Protein AF-A0AA38BYX0-F1 (afdb_monomer_lite)

Secondary structure (DSSP, 8-state):
-HHHHHHHHTT-TT----SSPPPTTPPPPGGGS--SHHHHHHHHHS-HHHHHHHHHTT-

Organism: Taxus chinensis (NCBI:txid29808)

Sequence (59 aa):
DYIYKVLERFNMQNAKPVSTPMAGHFKLSKDQCPSSQEEVKYMTRVPYASAVGSLMYAM

Radius of gyration: 12.96 Å; chains: 1; bounding box: 28×18×34 Å

Structure (mmCIF, N/CA/C/O backbone):
data_AF-A0AA38BYX0-F1
#
_entry.id   AF-A0AA38BYX0-F1
#
loop_
_atom_site.group_PDB
_atom_site.id
_atom_site.type_symbol
_atom_site.label_atom_id
_atom_site.label_alt_id
_atom_site.label_comp_id
_atom_site.label_asym_id
_atom_site.label_entity_id
_atom_site.label_seq_id
_atom_site.pdbx_PDB_ins_code
_atom_site.Cartn_x
_atom_site.Cartn_y
_atom_site.Cartn_z
_atom_site.occupancy
_atom_site.B_iso_or_equiv
_atom_site.auth_seq_id
_atom_site.auth_comp_id
_atom_site.auth_asym_id
_atom_site.auth_atom_id
_atom_site.pdbx_PDB_model_num
ATOM 1 N N . ASP A 1 1 ? 5.111 0.875 -16.751 1.00 80.62 1 ASP A N 1
ATOM 2 C CA . ASP A 1 1 ? 3.727 0.369 -16.894 1.00 80.62 1 ASP A CA 1
ATOM 3 C C . ASP A 1 1 ? 3.241 -0.637 -15.862 1.00 80.62 1 ASP A C 1
ATOM 5 O O . ASP A 1 1 ? 2.223 -0.360 -15.245 1.00 80.62 1 ASP A O 1
ATOM 9 N N . TYR A 1 2 ? 3.891 -1.790 -15.657 1.00 91.75 2 TYR A N 1
ATOM 10 C CA . TYR A 1 2 ? 3.319 -2.858 -14.813 1.00 91.75 2 TYR A CA 1
ATOM 11 C C . TYR A 1 2 ? 3.028 -2.423 -13.368 1.00 91.75 2 TYR A C 1
ATOM 13 O O . TYR A 1 2 ? 1.911 -2.607 -12.894 1.00 91.75 2 TYR A O 1
ATOM 21 N N . ILE A 1 3 ? 3.994 -1.782 -12.699 1.00 91.31 3 ILE A N 1
ATOM 22 C CA . ILE A 1 3 ? 3.827 -1.300 -11.318 1.00 91.31 3 ILE A CA 1
ATOM 23 C C . ILE A 1 3 ? 2.623 -0.353 -11.211 1.00 91.31 3 ILE A C 1
ATOM 25 O O . ILE A 1 3 ? 1.783 -0.533 -10.336 1.00 91.31 3 ILE A O 1
ATOM 29 N N . TYR A 1 4 ? 2.485 0.600 -12.138 1.00 91.81 4 TYR A N 1
ATOM 30 C CA . TYR A 1 4 ? 1.343 1.520 -12.162 1.00 91.81 4 TYR A CA 1
ATOM 31 C C . TYR A 1 4 ? 0.007 0.791 -12.349 1.00 91.81 4 TYR A C 1
ATOM 33 O O . TYR A 1 4 ? -0.936 1.074 -11.617 1.00 91.81 4 TYR A O 1
ATOM 41 N N . LYS A 1 5 ? -0.059 -0.200 -13.248 1.00 93.88 5 LYS A N 1
ATOM 42 C CA . LYS A 1 5 ? -1.263 -1.028 -13.447 1.00 93.88 5 LYS A CA 1
ATOM 43 C C . LYS A 1 5 ? -1.627 -1.831 -12.198 1.00 93.88 5 LYS A C 1
ATOM 45 O O . LYS A 1 5 ? -2.803 -1.972 -11.875 1.00 93.88 5 LYS A O 1
ATOM 50 N N . VAL A 1 6 ? -0.629 -2.355 -11.483 1.00 93.81 6 VAL A N 1
ATOM 51 C CA . VAL A 1 6 ? -0.838 -3.046 -10.203 1.00 93.81 6 VAL A CA 1
ATOM 52 C C . VAL A 1 6 ? -1.387 -2.073 -9.160 1.00 93.81 6 VAL A C 1
ATOM 54 O O . VAL A 1 6 ? -2.381 -2.384 -8.511 1.00 93.81 6 VAL A O 1
ATOM 57 N N . LEU A 1 7 ? -0.793 -0.885 -9.027 1.00 92.62 7 LEU A N 1
ATOM 58 C CA . LEU A 1 7 ? -1.266 0.134 -8.090 1.00 92.62 7 LEU A CA 1
ATOM 59 C C . LEU A 1 7 ? -2.704 0.566 -8.399 1.00 92.62 7 LEU A C 1
ATOM 61 O O . LEU A 1 7 ? -3.528 0.595 -7.491 1.00 92.62 7 LEU A O 1
ATOM 65 N N . GLU A 1 8 ? -3.035 0.827 -9.662 1.00 93.81 8 GLU A N 1
ATOM 66 C CA . GLU A 1 8 ? -4.393 1.181 -10.090 1.00 93.81 8 GLU A CA 1
ATOM 67 C C . GLU A 1 8 ? -5.403 0.065 -9.778 1.00 93.81 8 GLU A C 1
ATOM 69 O O . GLU A 1 8 ? -6.445 0.324 -9.177 1.00 93.81 8 GLU A O 1
ATOM 74 N N . ARG A 1 9 ? -5.060 -1.199 -10.072 1.00 94.19 9 ARG A N 1
ATOM 75 C CA . ARG A 1 9 ? -5.907 -2.369 -9.776 1.00 94.19 9 ARG A CA 1
ATOM 76 C C . ARG A 1 9 ? -6.299 -2.466 -8.301 1.00 94.19 9 ARG A C 1
ATOM 78 O O . ARG A 1 9 ? -7.386 -2.951 -7.989 1.00 94.19 9 ARG A O 1
ATOM 85 N N . PHE A 1 10 ? -5.418 -2.040 -7.401 1.00 92.38 10 PHE A N 1
ATOM 86 C CA . PHE A 1 10 ? -5.633 -2.105 -5.956 1.00 92.38 10 PHE A CA 1
ATOM 87 C C . PHE A 1 10 ? -6.061 -0.766 -5.334 1.00 92.38 10 PHE A C 1
ATOM 89 O O . PHE A 1 10 ? -6.092 -0.661 -4.111 1.00 92.38 10 PHE A O 1
ATOM 96 N N . ASN A 1 11 ? -6.438 0.235 -6.142 1.00 90.81 11 ASN A N 1
ATOM 97 C CA . ASN A 1 11 ? -6.780 1.597 -5.699 1.00 90.81 11 ASN A CA 1
ATOM 98 C C . ASN A 1 11 ? -5.641 2.319 -4.947 1.00 90.81 11 ASN A C 1
ATOM 100 O O . ASN A 1 11 ? -5.879 3.152 -4.078 1.00 90.81 11 ASN A O 1
ATOM 104 N N . MET A 1 12 ? -4.387 2.010 -5.275 1.00 91.19 12 MET A N 1
ATOM 105 C CA . MET A 1 12 ? -3.177 2.587 -4.681 1.00 91.19 12 MET A CA 1
ATOM 106 C C . MET A 1 12 ? -2.453 3.558 -5.629 1.00 91.19 12 MET A C 1
ATOM 108 O O . MET A 1 12 ? -1.255 3.786 -5.488 1.00 91.19 12 MET A O 1
ATOM 112 N N . GLN A 1 13 ? -3.152 4.162 -6.591 1.00 88.62 13 GLN A N 1
ATOM 113 C CA . GLN A 1 13 ? -2.585 5.089 -7.581 1.00 88.62 13 GLN A CA 1
ATOM 114 C C . GLN A 1 13 ? -1.911 6.327 -6.965 1.00 88.62 13 GLN A C 1
ATOM 116 O O . GLN A 1 13 ? -1.006 6.898 -7.563 1.00 88.62 13 GLN A O 1
ATOM 121 N N . ASN A 1 14 ? -2.315 6.712 -5.750 1.00 87.94 14 ASN A N 1
ATOM 122 C CA . ASN A 1 14 ? -1.726 7.827 -5.001 1.00 87.94 14 ASN A CA 1
ATOM 123 C C . ASN A 1 14 ? -0.513 7.408 -4.147 1.00 87.94 14 ASN A C 1
ATOM 125 O O . ASN A 1 14 ? -0.020 8.203 -3.342 1.00 87.94 14 ASN A O 1
ATOM 129 N N . ALA A 1 15 ? -0.052 6.157 -4.263 1.00 87.38 15 ALA A N 1
ATOM 130 C CA . ALA A 1 15 ? 1.129 5.687 -3.555 1.00 87.38 15 ALA A CA 1
ATOM 131 C C . ALA A 1 15 ? 2.358 6.503 -3.974 1.00 87.38 15 ALA A C 1
ATOM 133 O O . ALA A 1 15 ? 2.596 6.744 -5.157 1.00 87.38 15 ALA A O 1
ATOM 134 N N . LYS A 1 16 ? 3.150 6.921 -2.984 1.00 85.88 16 LYS A N 1
ATOM 135 C CA . LYS A 1 16 ? 4.371 7.699 -3.203 1.00 85.88 16 LYS A CA 1
ATOM 136 C C . LYS A 1 16 ? 5.553 6.737 -3.339 1.00 85.88 16 LYS A C 1
ATOM 138 O O . LYS A 1 16 ? 5.926 6.131 -2.332 1.00 85.88 16 LYS A O 1
ATOM 143 N N . PRO A 1 17 ? 6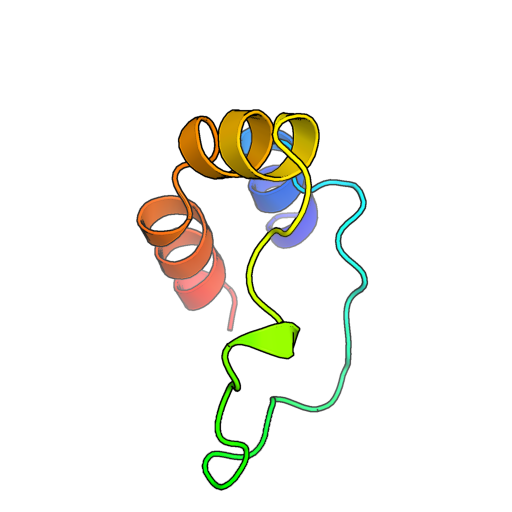.129 6.556 -4.540 1.00 82.44 17 PRO A N 1
ATOM 144 C CA . PRO A 1 17 ? 7.294 5.702 -4.696 1.00 82.44 17 PRO A CA 1
ATOM 145 C C . PRO A 1 17 ? 8.495 6.327 -3.984 1.00 82.44 17 PRO A C 1
ATOM 147 O O . PRO A 1 17 ? 8.715 7.536 -4.045 1.00 82.44 17 PRO A O 1
ATOM 150 N N . VAL A 1 18 ? 9.286 5.483 -3.331 1.00 84.75 18 VAL A N 1
ATOM 151 C CA . VAL A 1 18 ? 10.582 5.839 -2.751 1.00 84.75 18 VAL A CA 1
ATOM 152 C C . VAL A 1 18 ? 11.639 4.921 -3.351 1.00 84.75 18 VAL A C 1
ATOM 154 O O . VAL A 1 18 ? 11.398 3.729 -3.523 1.00 84.75 18 VAL A O 1
ATOM 157 N N . SER A 1 19 ? 12.793 5.478 -3.716 1.00 82.38 19 SE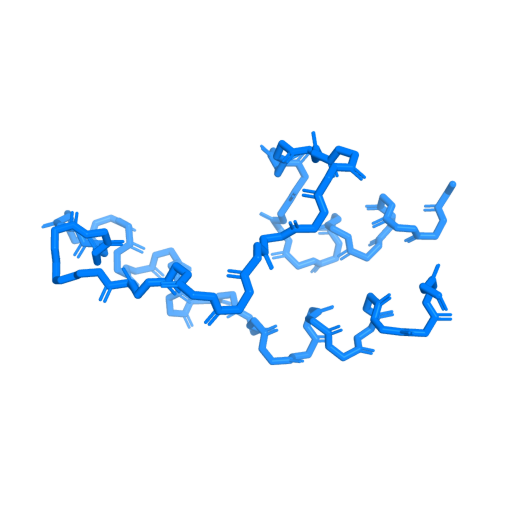R A N 1
ATOM 158 C CA . SER A 1 19 ? 13.891 4.725 -4.341 1.00 82.38 19 SER A CA 1
ATOM 159 C C . SER A 1 19 ? 14.643 3.840 -3.349 1.00 82.38 19 SER A C 1
ATOM 161 O O . SER A 1 19 ? 15.245 2.845 -3.742 1.00 82.38 19 SER A O 1
ATOM 163 N N . THR A 1 20 ? 14.610 4.201 -2.068 1.00 83.88 20 THR A N 1
ATOM 164 C CA . THR A 1 20 ? 15.305 3.482 -1.004 1.00 83.88 20 THR A CA 1
ATOM 165 C C . THR A 1 20 ? 14.326 2.541 -0.303 1.00 83.88 20 THR A C 1
ATOM 167 O O . THR A 1 20 ? 13.353 3.024 0.285 1.00 83.88 20 THR A O 1
ATOM 170 N N . PRO A 1 21 ? 14.565 1.215 -0.319 1.00 82.06 21 PRO A N 1
ATOM 171 C CA . PRO A 1 21 ? 13.788 0.279 0.478 1.00 82.06 21 PRO A CA 1
ATOM 172 C C . PRO A 1 21 ? 13.852 0.639 1.961 1.00 82.06 21 PRO A C 1
ATOM 174 O O . PRO A 1 21 ? 14.874 1.110 2.466 1.00 82.06 21 PRO A O 1
ATOM 177 N N . MET A 1 22 ? 12.761 0.384 2.676 1.00 84.94 22 MET A N 1
ATOM 178 C CA . MET A 1 22 ? 12.746 0.557 4.122 1.00 84.94 22 MET A CA 1
ATOM 179 C C . MET A 1 22 ? 13.760 -0.399 4.756 1.00 84.94 22 MET A C 1
ATOM 181 O O . MET A 1 22 ? 13.708 -1.609 4.538 1.00 84.94 22 MET A O 1
ATOM 185 N N . ALA A 1 23 ? 14.700 0.141 5.530 1.00 87.38 23 ALA A N 1
ATOM 186 C CA . ALA A 1 23 ? 15.701 -0.678 6.196 1.00 87.38 23 ALA A CA 1
ATOM 187 C C . ALA A 1 23 ? 15.056 -1.573 7.270 1.00 87.38 23 ALA A C 1
ATOM 189 O O . ALA A 1 23 ? 14.178 -1.138 8.011 1.00 87.38 23 ALA A O 1
ATOM 190 N N . GLY A 1 24 ? 15.534 -2.812 7.413 1.00 87.69 24 GLY A N 1
ATOM 191 C CA . GLY A 1 24 ? 14.929 -3.800 8.321 1.00 87.69 24 GLY A CA 1
ATOM 192 C C . GLY A 1 24 ? 14.974 -3.447 9.816 1.00 87.69 24 GLY A C 1
ATOM 193 O O . GLY A 1 24 ? 14.307 -4.097 10.614 1.00 87.69 24 GLY A O 1
ATOM 194 N N . HIS A 1 25 ? 15.738 -2.424 10.213 1.00 92.12 25 HIS A N 1
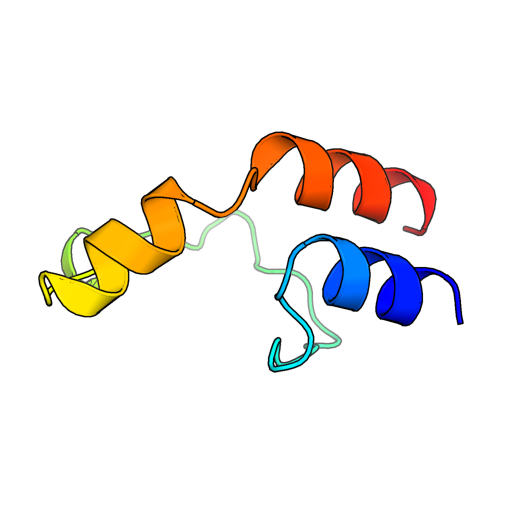ATOM 195 C CA . HIS A 1 25 ? 15.763 -1.926 11.592 1.00 92.12 25 HIS A CA 1
ATOM 196 C C . HIS A 1 25 ? 14.624 -0.941 11.906 1.00 92.12 25 HIS A C 1
ATOM 198 O O . HIS A 1 25 ? 14.408 -0.628 13.078 1.00 92.12 25 HIS A O 1
ATOM 204 N N . PHE A 1 26 ? 13.890 -0.452 10.897 1.00 88.56 26 PHE A N 1
ATOM 205 C CA . PHE A 1 26 ? 12.700 0.362 11.124 1.00 88.56 26 PHE A CA 1
ATOM 206 C C . PHE A 1 26 ? 11.588 -0.508 11.711 1.00 88.56 26 PHE A C 1
ATOM 208 O O . PHE A 1 26 ? 11.099 -1.442 11.078 1.00 88.56 26 PHE A O 1
ATOM 215 N N . LYS A 1 27 ? 11.181 -0.187 12.940 1.00 90.25 27 LYS A N 1
ATOM 216 C CA . LYS A 1 27 ? 10.025 -0.802 13.593 1.00 90.25 27 LYS A CA 1
ATOM 217 C C . LYS A 1 27 ? 8.819 0.104 13.415 1.00 90.25 27 LYS A C 1
ATOM 219 O O . LYS A 1 27 ? 8.888 1.282 13.756 1.00 90.25 27 LYS A O 1
ATOM 224 N N . LEU A 1 28 ? 7.726 -0.460 12.913 1.00 90.44 28 LEU A N 1
ATOM 225 C CA . LEU A 1 28 ? 6.456 0.253 12.847 1.00 90.44 28 LEU A CA 1
ATOM 226 C C . LEU A 1 28 ? 5.902 0.460 14.265 1.00 90.44 28 LEU A C 1
ATOM 228 O O . LEU A 1 28 ? 5.974 -0.454 15.093 1.00 90.44 28 LEU A O 1
ATOM 232 N N . SER A 1 29 ? 5.358 1.646 14.547 1.00 93.38 29 SER A N 1
ATOM 233 C CA . SER A 1 29 ? 4.685 1.948 15.820 1.00 93.38 29 SER A CA 1
ATOM 234 C C . SER A 1 29 ? 3.163 1.942 15.662 1.00 93.38 29 SER A C 1
ATOM 236 O O . SER A 1 29 ? 2.630 1.980 14.552 1.00 93.38 29 SER A O 1
ATOM 238 N N . LYS A 1 30 ? 2.443 1.924 16.792 1.00 91.69 30 LYS A N 1
ATOM 239 C CA . LYS A 1 30 ? 0.979 2.075 16.787 1.00 91.69 30 LYS A CA 1
ATOM 240 C C . LYS A 1 30 ? 0.528 3.435 16.253 1.00 91.69 30 LYS A C 1
ATOM 242 O O . LYS A 1 30 ? -0.587 3.521 15.758 1.00 91.69 30 LYS A O 1
ATOM 247 N N . ASP A 1 31 ? 1.384 4.450 16.299 1.00 91.75 31 ASP A N 1
ATOM 248 C CA . ASP A 1 31 ? 1.069 5.798 15.810 1.00 91.75 31 ASP A CA 1
ATOM 249 C C . ASP A 1 31 ? 0.962 5.850 14.280 1.00 91.75 31 ASP A C 1
ATOM 251 O O . ASP A 1 31 ? 0.397 6.785 13.726 1.00 91.75 31 ASP A O 1
ATOM 255 N N . GLN A 1 32 ? 1.498 4.839 13.589 1.00 89.94 32 GLN A N 1
ATOM 256 C CA . GLN A 1 32 ? 1.381 4.680 12.138 1.00 89.94 32 GLN A CA 1
ATOM 257 C C . GLN A 1 32 ? 0.161 3.843 11.733 1.00 89.94 32 GLN A C 1
ATOM 259 O O . GLN A 1 32 ? -0.026 3.566 10.547 1.00 89.94 32 GLN A O 1
ATOM 264 N N . CYS A 1 33 ? -0.645 3.389 12.698 1.00 90.56 33 CYS A N 1
ATOM 265 C CA . CYS A 1 33 ? -1.896 2.714 12.390 1.00 90.56 33 CYS A CA 1
ATOM 266 C C . CYS A 1 33 ? -2.930 3.737 11.882 1.00 90.56 33 CYS A C 1
ATOM 268 O O . CYS A 1 33 ? -2.861 4.916 12.239 1.00 90.56 33 CYS A O 1
ATOM 270 N N . PRO A 1 34 ? -3.890 3.308 11.046 1.00 92.19 34 PRO A N 1
ATOM 271 C CA . PRO A 1 34 ? -5.006 4.162 10.665 1.00 92.19 34 PRO A CA 1
ATOM 272 C C . PRO A 1 34 ? -5.749 4.627 11.921 1.00 92.19 34 PRO A C 1
ATOM 274 O O . PRO A 1 34 ? -6.215 3.813 12.720 1.00 92.19 34 PRO A O 1
ATOM 277 N N . SER A 1 35 ? -5.843 5.943 12.090 1.00 93.19 35 SER A N 1
ATOM 278 C CA . SER A 1 35 ? -6.387 6.566 13.302 1.00 93.19 35 SER A CA 1
ATOM 279 C C . SER A 1 35 ? -7.840 7.000 13.122 1.00 93.19 35 SER A C 1
ATOM 281 O O . SER A 1 35 ? -8.604 7.045 14.087 1.00 93.19 35 SER A O 1
ATOM 283 N N . SER A 1 36 ? -8.241 7.266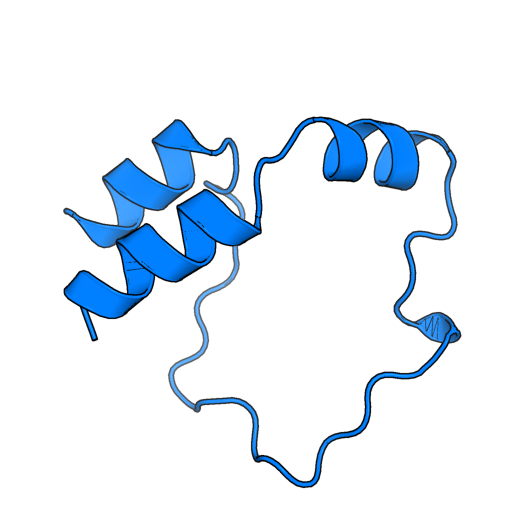 11.876 1.00 95.62 36 SER A N 1
ATOM 284 C CA . SER A 1 36 ? -9.604 7.643 11.508 1.00 95.62 36 SER A CA 1
ATOM 285 C C . SER A 1 36 ? -10.422 6.447 11.024 1.00 95.62 36 SER A C 1
ATOM 287 O O . SER A 1 36 ? -9.905 5.467 10.475 1.00 95.62 36 SER A O 1
ATOM 289 N N . GLN A 1 37 ? -11.742 6.520 11.190 1.00 95.44 37 GLN A N 1
ATOM 290 C CA . GLN A 1 37 ? -12.622 5.438 10.760 1.00 95.44 37 GLN A CA 1
ATOM 291 C C . GLN A 1 37 ? -12.696 5.328 9.230 1.00 95.44 37 GLN A C 1
ATOM 293 O O . GLN A 1 37 ? -12.924 4.243 8.690 1.00 95.44 37 GLN A O 1
ATOM 298 N N . GLU A 1 38 ? -12.473 6.434 8.530 1.00 93.81 38 GLU A N 1
ATOM 299 C CA . GLU A 1 38 ? -12.352 6.524 7.081 1.00 93.81 38 GLU A CA 1
ATOM 300 C C . GLU A 1 38 ? -11.128 5.748 6.589 1.00 93.81 38 GLU A C 1
ATOM 302 O O . GLU A 1 38 ? -11.263 4.914 5.691 1.00 93.81 38 GLU A O 1
ATOM 307 N N . GLU A 1 39 ? -9.963 5.946 7.216 1.00 92.31 39 GLU A N 1
ATOM 308 C CA . GLU A 1 39 ? -8.740 5.205 6.890 1.00 92.31 39 GLU A CA 1
ATOM 309 C C . GLU A 1 39 ? -8.903 3.710 7.157 1.00 92.31 39 GLU A C 1
ATOM 311 O O . GLU A 1 39 ? -8.568 2.899 6.296 1.00 92.31 39 GLU A O 1
ATOM 316 N N . VAL A 1 40 ? -9.478 3.322 8.301 1.00 93.31 40 VAL A N 1
ATOM 317 C CA . VAL A 1 40 ? -9.721 1.905 8.621 1.00 93.31 40 VAL A CA 1
ATOM 318 C C . VAL A 1 40 ? -10.640 1.263 7.581 1.00 93.31 40 VAL A C 1
ATOM 320 O O . VAL A 1 40 ? -10.346 0.178 7.071 1.00 93.31 40 VAL A O 1
ATOM 323 N N . LYS A 1 41 ? -11.744 1.930 7.220 1.00 93.81 41 LYS A N 1
ATOM 324 C CA . LYS A 1 41 ? -12.679 1.444 6.191 1.00 93.81 41 LYS A CA 1
ATOM 325 C C . LYS A 1 41 ? -12.010 1.337 4.825 1.00 93.81 41 LYS A C 1
ATOM 327 O O . LYS A 1 41 ? -12.274 0.377 4.104 1.00 93.81 41 LYS A O 1
ATOM 332 N N . TYR A 1 42 ? -11.166 2.300 4.470 1.00 90.50 42 TYR A N 1
ATOM 333 C CA . TYR A 1 42 ? -10.397 2.274 3.233 1.00 90.50 42 TYR A CA 1
ATOM 334 C C 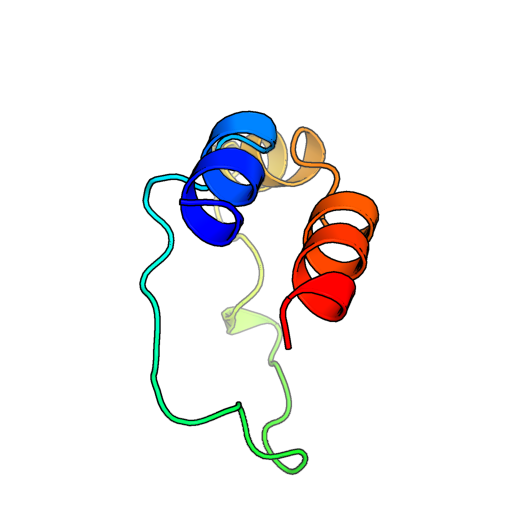. TYR A 1 42 ? -9.410 1.100 3.219 1.00 90.50 42 TYR A C 1
ATOM 336 O O . TYR A 1 42 ? -9.480 0.259 2.324 1.00 90.50 42 TYR A O 1
ATOM 344 N N . MET A 1 43 ? -8.561 0.977 4.243 1.00 90.88 43 MET A N 1
ATOM 345 C CA . MET A 1 43 ? -7.542 -0.073 4.332 1.00 90.88 43 MET A CA 1
ATOM 346 C C . MET A 1 43 ? -8.155 -1.477 4.360 1.00 90.88 43 MET A C 1
ATOM 348 O O . MET A 1 43 ? -7.599 -2.394 3.767 1.00 90.88 43 MET A O 1
ATOM 352 N N . THR A 1 44 ? -9.330 -1.642 4.972 1.00 91.00 44 THR A N 1
ATOM 353 C CA . THR A 1 44 ? -10.059 -2.924 4.994 1.00 91.00 44 THR A CA 1
ATOM 354 C C . THR A 1 44 ? -10.497 -3.378 3.595 1.00 91.00 44 THR A C 1
ATOM 356 O O . THR A 1 44 ? -10.640 -4.572 3.346 1.00 91.00 44 THR A O 1
ATOM 359 N N . ARG A 1 45 ? -10.719 -2.442 2.663 1.00 90.50 45 ARG A N 1
ATOM 360 C CA . ARG A 1 45 ? -11.142 -2.743 1.284 1.00 90.50 45 ARG A CA 1
ATOM 361 C C . ARG A 1 45 ? -9.975 -3.078 0.358 1.00 90.50 45 ARG A C 1
ATOM 363 O O . ARG A 1 45 ? -10.202 -3.666 -0.697 1.00 90.50 45 ARG A O 1
ATOM 370 N N . VAL A 1 46 ? -8.752 -2.695 0.720 1.00 90.00 46 VAL A N 1
ATOM 371 C CA . VAL A 1 46 ? -7.561 -2.897 -0.112 1.00 90.00 46 VAL A CA 1
ATOM 372 C C . VAL A 1 46 ? -6.915 -4.246 0.235 1.00 90.00 46 VAL A C 1
ATOM 374 O O . VAL A 1 46 ? -6.471 -4.443 1.366 1.00 90.00 46 VAL A O 1
ATOM 377 N N . PRO A 1 47 ? -6.797 -5.193 -0.715 1.00 94.00 47 PRO A N 1
ATOM 378 C CA . PRO A 1 47 ? -6.154 -6.481 -0.463 1.00 94.00 47 PRO A CA 1
ATOM 379 C C . PRO A 1 47 ? -4.618 -6.348 -0.519 1.00 94.00 47 PRO A C 1
ATOM 381 O O . PRO A 1 47 ? -3.967 -6.764 -1.480 1.00 94.00 47 PRO A O 1
ATOM 384 N N . TYR A 1 48 ? -4.024 -5.769 0.531 1.00 92.31 48 TYR A N 1
ATOM 385 C CA . TYR A 1 48 ? -2.590 -5.446 0.602 1.00 92.31 48 TYR A CA 1
ATOM 386 C C . TYR A 1 48 ? -1.665 -6.640 0.346 1.00 92.31 48 TYR A C 1
ATOM 388 O O . TYR A 1 48 ? -0.668 -6.486 -0.353 1.00 92.31 48 TYR A O 1
ATOM 396 N N . ALA A 1 49 ? -1.995 -7.834 0.847 1.00 94.12 49 ALA A N 1
ATOM 397 C CA . ALA A 1 49 ? -1.179 -9.029 0.613 1.00 94.12 49 ALA A CA 1
ATOM 398 C C . ALA A 1 49 ? -1.065 -9.367 -0.887 1.00 94.12 49 ALA A C 1
ATOM 400 O O . ALA A 1 49 ? 0.023 -9.664 -1.380 1.00 94.12 49 ALA A O 1
ATOM 401 N N . SER A 1 50 ? -2.168 -9.253 -1.634 1.00 95.19 50 SER A N 1
ATOM 402 C CA . SER A 1 50 ? -2.184 -9.466 -3.085 1.00 95.19 50 SER A CA 1
ATOM 403 C C . SER A 1 50 ? -1.443 -8.361 -3.838 1.00 95.19 50 SER A C 1
ATOM 405 O O . SER A 1 50 ? -0.731 -8.657 -4.800 1.00 95.19 50 SER A O 1
ATOM 407 N N . ALA A 1 51 ? -1.575 -7.105 -3.398 1.00 93.12 51 ALA A N 1
ATOM 408 C CA . ALA A 1 51 ? -0.845 -5.977 -3.974 1.00 93.12 51 ALA A CA 1
ATOM 409 C C . ALA A 1 51 ? 0.671 -6.151 -3.811 1.00 93.12 51 ALA A C 1
ATOM 411 O O . ALA A 1 51 ? 1.404 -6.097 -4.797 1.00 93.12 51 ALA A O 1
ATOM 412 N N . VAL A 1 52 ? 1.130 -6.454 -2.593 1.00 91.50 52 VAL A N 1
ATOM 413 C CA . VAL A 1 52 ? 2.548 -6.693 -2.290 1.00 91.50 52 VAL A CA 1
ATOM 414 C C . VAL A 1 52 ? 3.080 -7.900 -3.064 1.00 91.50 52 VAL A C 1
ATOM 416 O O . VAL A 1 52 ? 4.123 -7.786 -3.702 1.00 91.50 52 VAL A O 1
ATOM 419 N N . GLY A 1 53 ? 2.351 -9.021 -3.098 1.00 95.19 53 GLY A N 1
ATOM 420 C CA . GLY A 1 53 ? 2.760 -10.202 -3.868 1.00 95.19 53 GLY A CA 1
ATOM 421 C C . GLY A 1 53 ? 2.866 -9.938 -5.375 1.00 95.19 53 GLY A C 1
ATOM 422 O O . GLY A 1 53 ? 3.790 -10.415 -6.025 1.00 95.19 53 GLY A O 1
ATOM 423 N N . SER A 1 54 ? 1.971 -9.115 -5.930 1.00 94.19 54 SER A N 1
ATOM 424 C CA . SER A 1 54 ? 2.032 -8.713 -7.344 1.00 94.19 54 SER A CA 1
ATOM 425 C C . SER A 1 54 ? 3.227 -7.802 -7.639 1.00 94.19 54 SER A C 1
ATOM 427 O O . SER A 1 54 ? 3.811 -7.895 -8.719 1.00 94.19 54 SER A O 1
ATOM 429 N N . LEU A 1 55 ? 3.588 -6.925 -6.693 1.00 91.06 55 LEU A N 1
ATOM 430 C CA . LEU A 1 55 ? 4.744 -6.027 -6.793 1.00 91.06 55 LEU A CA 1
ATOM 431 C C . LEU A 1 55 ? 6.077 -6.766 -6.635 1.00 91.06 55 LEU A C 1
ATOM 433 O O . LEU A 1 55 ? 7.041 -6.382 -7.285 1.00 91.06 55 LEU A O 1
ATOM 437 N N . MET A 1 56 ? 6.129 -7.842 -5.842 1.00 91.12 56 MET A N 1
ATOM 438 C CA . MET A 1 56 ? 7.322 -8.692 -5.714 1.00 91.12 56 MET A CA 1
ATOM 439 C C . MET A 1 56 ? 7.774 -9.295 -7.047 1.00 91.12 56 MET A C 1
ATOM 441 O O . MET A 1 56 ? 8.962 -9.516 -7.225 1.00 91.12 56 MET A O 1
ATOM 445 N N . TYR A 1 57 ? 6.861 -9.522 -7.996 1.00 90.69 57 TYR A N 1
ATOM 446 C CA . TYR A 1 57 ? 7.220 -10.004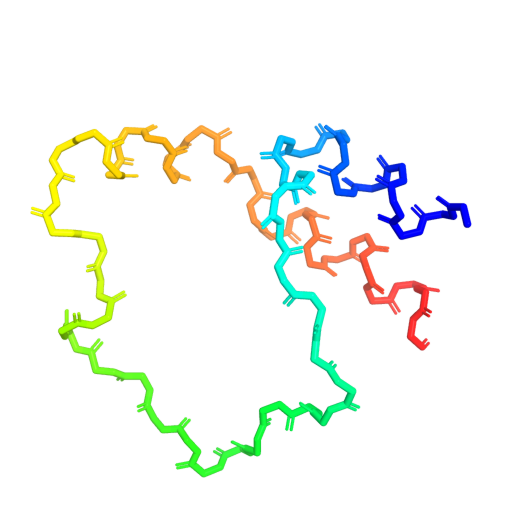 -9.335 1.00 90.69 57 TYR A CA 1
ATOM 447 C C . TYR A 1 57 ? 7.938 -8.947 -10.198 1.00 90.69 57 TYR A C 1
ATOM 449 O O . TYR A 1 57 ? 8.550 -9.283 -11.206 1.00 90.69 57 TYR A O 1
ATOM 457 N N . ALA A 1 58 ? 7.829 -7.666 -9.835 1.00 84.94 58 ALA A N 1
ATOM 458 C CA . ALA A 1 58 ? 8.429 -6.551 -10.566 1.00 84.94 58 ALA A CA 1
ATOM 459 C C . ALA A 1 58 ? 9.710 -5.998 -9.923 1.00 84.94 58 ALA A C 1
ATOM 461 O O . ALA A 1 58 ? 10.266 -5.040 -10.465 1.00 84.94 58 ALA A O 1
ATOM 462 N N . MET A 1 59 ? 10.123 -6.548 -8.775 1.00 74.25 59 MET A N 1
ATOM 463 C CA . MET A 1 59 ? 11.379 -6.224 -8.087 1.00 74.25 59 MET A CA 1
ATOM 464 C C . MET A 1 59 ? 12.514 -7.151 -8.510 1.00 74.25 59 MET A C 1
ATOM 466 O O . MET A 1 59 ? 12.227 -8.310 -8.881 1.00 74.25 59 MET A O 1
#

pLDDT: mean 90.28, std 4.17, range [74.25, 95.62]

Foldseek 3Di:
DQLCVLCVVQVNNVPDDDPDPDDPPDDDDPVPPDPDPVVVVSVVSGPVVVSVVSVVVVD